Protein AF-A0A094IDR9-F1 (afdb_monomer_lite)

Structure (mmCIF, N/CA/C/O backbone):
data_AF-A0A094IDR9-F1
#
_entry.id   AF-A0A094IDR9-F1
#
loop_
_atom_site.group_PDB
_atom_site.id
_atom_site.type_symbol
_atom_site.label_atom_id
_atom_site.label_alt_id
_atom_site.label_comp_id
_atom_site.label_asym_id
_atom_site.label_entity_id
_atom_site.label_seq_id
_atom_site.pdbx_PDB_ins_code
_atom_site.Cartn_x
_atom_site.Cartn_y
_atom_site.Cartn_z
_atom_site.occupancy
_atom_site.B_iso_or_equiv
_atom_site.auth_seq_id
_atom_site.auth_comp_id
_atom_site.auth_asym_id
_atom_site.auth_atom_id
_atom_site.pdbx_PDB_model_num
ATOM 1 N N . MET A 1 1 ? 19.840 -3.534 -55.514 1.00 43.75 1 MET A N 1
ATOM 2 C CA . MET A 1 1 ? 19.164 -2.221 -55.458 1.00 43.75 1 MET A CA 1
ATOM 3 C C . MET A 1 1 ? 19.253 -1.714 -54.027 1.00 43.75 1 MET A C 1
ATOM 5 O O . MET A 1 1 ? 18.583 -2.296 -53.181 1.00 43.75 1 MET A O 1
ATOM 9 N N . PRO A 1 2 ? 20.145 -0.759 -53.707 1.00 50.06 2 PRO A N 1
ATOM 10 C CA . PRO A 1 2 ? 20.279 -0.259 -52.343 1.00 50.06 2 PRO A CA 1
ATOM 11 C C . PRO A 1 2 ? 19.013 0.517 -51.962 1.00 50.06 2 PRO A C 1
ATOM 13 O O . PRO A 1 2 ? 18.438 1.241 -52.773 1.00 50.06 2 PRO A O 1
ATOM 16 N N . THR A 1 3 ? 18.537 0.284 -50.747 1.00 53.41 3 THR A N 1
ATOM 17 C CA . THR A 1 3 ? 17.256 0.761 -50.234 1.00 53.41 3 THR A CA 1
ATOM 18 C C . THR A 1 3 ? 17.272 2.280 -50.041 1.00 53.41 3 THR A C 1
ATOM 20 O O . THR A 1 3 ? 18.174 2.848 -49.427 1.00 53.41 3 THR A O 1
ATOM 23 N N . LEU A 1 4 ? 16.238 2.935 -50.573 1.00 56.28 4 LEU A N 1
ATOM 24 C CA . LEU A 1 4 ? 16.054 4.389 -50.669 1.00 56.28 4 LEU A CA 1
ATOM 25 C C . LEU A 1 4 ? 16.274 5.152 -49.342 1.00 56.28 4 LEU A C 1
ATOM 27 O O . LEU A 1 4 ? 16.659 6.314 -49.367 1.00 56.28 4 LEU A O 1
ATOM 31 N N . GLY A 1 5 ? 16.092 4.492 -48.192 1.00 61.00 5 GLY A N 1
ATOM 32 C CA . GLY A 1 5 ? 16.236 5.095 -46.861 1.00 61.00 5 GLY A CA 1
ATOM 33 C C . GLY A 1 5 ? 17.675 5.373 -46.396 1.00 61.00 5 GLY A C 1
ATOM 34 O O . GLY A 1 5 ? 17.878 6.197 -45.508 1.00 61.00 5 GLY A O 1
ATOM 35 N N . PHE A 1 6 ? 18.690 4.717 -46.971 1.00 65.81 6 PHE A N 1
ATOM 36 C CA . PHE A 1 6 ? 20.084 4.913 -46.545 1.00 65.81 6 PHE A CA 1
ATOM 37 C C . PHE A 1 6 ? 20.658 6.233 -47.070 1.00 65.81 6 PHE A C 1
ATOM 39 O O . PHE A 1 6 ? 21.188 7.043 -46.312 1.00 65.81 6 PHE A O 1
ATOM 46 N N . LEU A 1 7 ? 20.488 6.485 -48.371 1.00 64.62 7 LEU A N 1
ATOM 47 C CA . LEU A 1 7 ? 20.972 7.701 -49.029 1.00 64.62 7 LEU A CA 1
ATOM 48 C C . LEU A 1 7 ? 20.301 8.963 -48.470 1.00 64.62 7 LEU A C 1
ATOM 50 O O . LEU A 1 7 ? 20.952 9.999 -48.346 1.00 64.62 7 LEU A O 1
ATOM 54 N N . THR A 1 8 ? 19.031 8.871 -48.062 1.00 69.25 8 THR A N 1
ATOM 55 C CA . THR A 1 8 ? 18.309 9.989 -47.435 1.00 69.25 8 THR A CA 1
ATOM 56 C C . THR A 1 8 ? 18.910 10.409 -46.095 1.00 69.25 8 THR A C 1
ATOM 58 O O . THR A 1 8 ? 18.909 11.598 -45.791 1.00 69.25 8 THR A O 1
ATOM 61 N N . GLY A 1 9 ? 19.469 9.476 -45.314 1.00 75.88 9 GLY A N 1
ATOM 62 C CA . GLY A 1 9 ? 20.118 9.795 -44.038 1.00 75.88 9 GLY A CA 1
ATOM 63 C C . GLY A 1 9 ? 21.390 10.628 -44.216 1.00 75.88 9 GLY A C 1
ATOM 64 O O . GLY A 1 9 ? 21.567 11.641 -43.544 1.00 75.88 9 GLY A O 1
ATOM 65 N N . PHE A 1 10 ? 22.239 10.255 -45.178 1.00 78.06 10 PHE A N 1
ATOM 66 C CA . PHE A 1 10 ? 23.446 11.023 -45.510 1.00 78.06 10 PHE A CA 1
ATOM 67 C C . PHE A 1 10 ? 23.099 12.381 -46.122 1.00 78.06 10 PHE A C 1
ATOM 69 O O . PHE A 1 10 ? 23.659 13.397 -45.712 1.00 78.06 10 PHE A O 1
ATOM 76 N N . CYS A 1 11 ? 22.113 12.418 -47.025 1.00 76.19 11 CYS A N 1
ATOM 77 C CA . CYS A 1 11 ? 21.650 13.660 -47.637 1.00 76.19 11 CYS A CA 1
ATOM 78 C C . CYS A 1 11 ? 21.073 14.641 -46.600 1.00 76.19 11 CYS A C 1
ATOM 80 O O . CYS A 1 11 ? 21.326 15.839 -46.694 1.00 76.19 11 CYS A O 1
ATOM 82 N N . GLY A 1 12 ? 20.353 14.150 -45.584 1.00 76.81 12 GLY A N 1
ATOM 83 C CA . GLY A 1 12 ? 19.862 14.972 -44.472 1.00 76.81 12 GLY A CA 1
ATOM 84 C C . GLY A 1 12 ? 20.978 15.578 -43.612 1.00 76.81 12 GLY A C 1
ATOM 85 O O . GLY A 1 12 ? 20.789 16.641 -43.029 1.00 76.81 12 GLY A O 1
ATOM 86 N N . ALA A 1 13 ? 22.155 14.946 -43.581 1.00 78.94 13 ALA A N 1
ATOM 87 C CA . ALA A 1 13 ? 23.361 15.461 -42.933 1.00 78.94 13 ALA A CA 1
ATOM 88 C C . ALA A 1 13 ? 24.250 16.307 -43.872 1.00 78.94 13 ALA A C 1
ATOM 90 O O . ALA A 1 13 ? 25.341 16.715 -43.477 1.00 78.94 13 ALA A O 1
ATOM 91 N N . GLY A 1 14 ? 23.819 16.551 -45.117 1.00 81.75 14 GLY A N 1
ATOM 92 C CA . GLY A 1 14 ? 24.596 17.279 -46.128 1.00 81.75 14 GLY A CA 1
ATOM 93 C C . GLY A 1 14 ? 25.778 16.492 -46.708 1.00 81.75 14 GLY A C 1
ATOM 94 O O . GLY A 1 14 ? 26.651 17.078 -47.344 1.00 81.75 14 GLY A O 1
ATOM 95 N N . LEU A 1 15 ? 25.827 15.175 -46.495 1.00 80.75 15 LEU A N 1
ATOM 96 C CA . LEU A 1 15 ? 26.886 14.300 -46.988 1.00 80.75 15 LEU A CA 1
ATOM 97 C C . LEU A 1 15 ? 26.412 13.540 -48.229 1.00 80.75 15 LEU A C 1
ATOM 99 O O . LEU A 1 15 ? 25.328 12.959 -48.245 1.00 80.75 15 LEU A O 1
ATOM 103 N N . VAL A 1 16 ? 27.255 13.494 -49.261 1.00 82.06 16 VAL A N 1
ATOM 104 C CA . VAL A 1 16 ? 27.014 12.698 -50.473 1.00 82.06 16 VAL A CA 1
ATOM 105 C C . VAL A 1 16 ? 28.139 11.670 -50.605 1.00 82.06 16 VAL A C 1
ATOM 107 O O . VAL A 1 16 ? 29.266 12.044 -50.937 1.00 82.06 16 VAL A O 1
ATOM 110 N N . PRO A 1 17 ? 27.880 10.383 -50.305 1.00 76.06 17 PRO A N 1
ATOM 111 C CA . PRO A 1 17 ? 28.888 9.339 -50.433 1.00 76.06 17 PRO A CA 1
ATOM 112 C C . PRO A 1 17 ? 29.354 9.188 -51.882 1.00 76.06 17 PRO A C 1
ATOM 114 O O . PRO A 1 17 ? 28.535 9.011 -52.780 1.00 76.06 17 PRO A O 1
ATOM 117 N N . PHE A 1 18 ? 30.670 9.208 -52.093 1.00 79.19 18 PHE A N 1
ATOM 118 C CA . PHE A 1 18 ? 31.273 8.995 -53.412 1.00 79.19 18 PHE A CA 1
ATOM 119 C C . PHE A 1 18 ? 31.009 7.577 -53.951 1.00 79.19 18 PHE A C 1
ATOM 121 O O . PHE A 1 18 ? 30.739 7.409 -55.135 1.00 79.19 18 PHE A O 1
ATOM 128 N N . ASP A 1 19 ? 31.019 6.571 -53.068 1.00 83.50 19 ASP A N 1
ATOM 129 C CA . ASP A 1 19 ? 30.598 5.199 -53.369 1.00 83.50 19 ASP A CA 1
ATOM 130 C C . ASP A 1 19 ? 29.720 4.648 -52.227 1.00 83.50 19 ASP A C 1
ATOM 132 O O . ASP A 1 19 ? 30.231 4.271 -51.165 1.00 83.50 19 ASP A O 1
ATOM 136 N N . PRO A 1 20 ? 28.391 4.582 -52.419 1.00 77.19 20 PRO A N 1
ATOM 137 C CA . PRO A 1 20 ? 27.473 4.077 -51.405 1.00 77.19 20 PRO A CA 1
ATOM 138 C C . PRO A 1 20 ? 27.708 2.608 -51.016 1.00 77.19 20 PRO A C 1
ATOM 140 O O . PRO A 1 20 ? 27.428 2.236 -49.877 1.00 77.19 20 PRO A O 1
ATOM 143 N N . GLN A 1 21 ? 28.211 1.763 -51.924 1.00 76.00 21 GLN A N 1
ATOM 144 C CA . GLN A 1 21 ? 28.414 0.330 -51.661 1.00 76.00 21 GLN A CA 1
ATOM 145 C C . GLN A 1 21 ? 29.607 0.087 -50.738 1.00 76.00 21 GLN A C 1
ATOM 147 O O . GLN A 1 21 ? 29.526 -0.731 -49.822 1.00 76.00 21 GLN A O 1
ATOM 152 N N . VAL A 1 22 ? 30.690 0.844 -50.913 1.00 78.69 22 VAL A N 1
ATOM 153 C CA . VAL A 1 22 ? 31.865 0.774 -50.027 1.00 78.69 22 VAL A CA 1
ATOM 154 C C . VAL A 1 22 ? 31.519 1.227 -48.612 1.00 78.69 22 VAL A C 1
ATOM 156 O O . VAL A 1 22 ? 31.997 0.645 -47.637 1.00 78.69 22 VAL A O 1
ATOM 159 N N . VAL A 1 23 ? 30.668 2.248 -48.488 1.00 76.75 23 VAL A N 1
ATOM 160 C CA . VAL A 1 23 ? 30.194 2.727 -47.186 1.00 76.75 23 VAL A CA 1
ATOM 161 C C . VAL A 1 23 ? 29.359 1.650 -46.487 1.00 76.75 23 VAL A C 1
ATOM 163 O O . VAL A 1 23 ? 29.576 1.403 -45.304 1.00 76.75 23 VAL A O 1
ATOM 166 N N . LEU A 1 24 ? 28.484 0.946 -47.215 1.00 73.88 24 LEU A N 1
ATOM 167 C CA . LEU A 1 24 ? 27.703 -0.173 -46.673 1.00 73.88 24 LEU A CA 1
ATOM 168 C C . LEU A 1 24 ? 28.581 -1.349 -46.226 1.00 73.88 24 LEU A C 1
ATOM 170 O O . LEU A 1 24 ? 28.368 -1.883 -45.144 1.00 73.88 24 LEU A O 1
ATOM 174 N N . LEU A 1 25 ? 29.593 -1.720 -47.015 1.00 78.19 25 LEU A N 1
ATOM 175 C CA . LEU A 1 25 ? 30.525 -2.805 -46.677 1.00 78.19 25 LEU A CA 1
ATOM 176 C C . LEU A 1 25 ? 31.383 -2.503 -45.439 1.00 78.19 25 LEU A C 1
ATOM 178 O O . LEU A 1 25 ? 31.841 -3.426 -44.771 1.00 78.19 25 LEU A O 1
ATOM 182 N N . LYS A 1 26 ? 31.616 -1.220 -45.138 1.00 74.25 26 LYS A N 1
ATOM 183 C CA . LYS A 1 26 ? 32.375 -0.770 -43.961 1.00 74.25 26 LYS A CA 1
ATOM 184 C C . LYS A 1 26 ? 31.512 -0.504 -42.730 1.00 74.25 26 LYS A C 1
ATOM 186 O O . LYS A 1 26 ? 32.055 -0.406 -41.630 1.00 74.25 26 LYS A O 1
ATOM 191 N N . LEU A 1 27 ? 30.200 -0.367 -42.896 1.00 70.62 27 LEU A N 1
ATOM 192 C CA . LEU A 1 27 ? 29.254 -0.185 -41.800 1.00 70.62 27 LEU A CA 1
ATOM 193 C C . LEU A 1 27 ? 28.984 -1.537 -41.125 1.00 70.62 27 LEU A C 1
ATOM 195 O O . LEU A 1 27 ? 27.940 -2.153 -41.320 1.00 70.62 27 LEU A O 1
ATOM 199 N N . ASP A 1 28 ? 29.926 -1.994 -40.295 1.00 62.66 28 ASP A N 1
ATOM 200 C CA . ASP A 1 28 ? 29.646 -3.036 -39.301 1.00 62.66 28 ASP A CA 1
ATOM 201 C C . ASP A 1 28 ? 28.787 -2.412 -38.192 1.00 62.66 28 ASP A C 1
ATOM 203 O O . ASP A 1 28 ? 29.288 -1.912 -37.182 1.00 62.66 28 ASP A O 1
ATOM 207 N N . VAL A 1 29 ? 27.469 -2.348 -38.413 1.00 62.25 29 VAL A N 1
ATOM 208 C CA . VAL A 1 29 ? 26.512 -1.878 -37.403 1.00 62.25 29 VAL A CA 1
ATOM 209 C C . VAL A 1 29 ? 26.356 -2.974 -36.354 1.00 62.25 29 VAL A C 1
ATOM 211 O O . VAL A 1 29 ? 25.360 -3.695 -36.307 1.00 62.25 29 VAL A O 1
ATOM 214 N N . LYS A 1 30 ? 27.341 -3.100 -35.465 1.00 61.62 30 LYS A N 1
ATOM 215 C CA . LYS A 1 30 ? 27.097 -3.730 -34.172 1.00 61.62 30 LYS A CA 1
ATOM 216 C C . LYS A 1 30 ? 26.195 -2.788 -33.395 1.00 61.62 30 LYS A C 1
ATOM 218 O O . LYS A 1 30 ? 26.614 -1.697 -33.016 1.00 61.62 30 LYS A O 1
ATOM 223 N N . LEU A 1 31 ? 24.949 -3.205 -33.169 1.00 52.53 31 LEU A N 1
ATOM 224 C CA . LEU A 1 31 ? 24.050 -2.589 -32.194 1.00 52.53 31 LEU A CA 1
ATOM 225 C C . LEU A 1 31 ? 24.662 -2.773 -30.802 1.00 52.53 31 LEU A C 1
ATOM 227 O O . LEU A 1 31 ? 24.283 -3.655 -30.038 1.00 52.53 31 LEU A O 1
ATOM 231 N N . GLN A 1 32 ? 25.675 -1.975 -30.494 1.00 50.06 32 GLN A N 1
ATOM 232 C CA . GLN A 1 32 ? 26.256 -1.917 -29.176 1.00 50.06 32 GLN A CA 1
ATOM 233 C C . GLN A 1 32 ? 25.343 -1.006 -28.369 1.00 50.06 32 GLN A C 1
ATOM 235 O O . GLN A 1 32 ? 25.342 0.213 -28.537 1.00 50.06 32 GLN A O 1
ATOM 240 N N . THR A 1 33 ? 24.507 -1.608 -27.525 1.00 57.41 33 THR A N 1
ATOM 241 C CA . THR A 1 33 ? 23.851 -0.865 -26.452 1.00 57.41 33 THR A CA 1
ATOM 242 C C . THR A 1 33 ? 24.972 -0.160 -25.692 1.00 57.41 33 THR A C 1
ATOM 244 O O . THR A 1 33 ? 25.914 -0.850 -25.292 1.00 57.41 33 THR A O 1
ATOM 247 N N . PRO A 1 34 ? 24.961 1.178 -25.546 1.00 51.34 34 PRO A N 1
ATOM 248 C CA . PRO A 1 34 ? 25.979 1.838 -24.752 1.00 51.34 34 PRO A CA 1
ATOM 249 C C . PRO A 1 34 ? 25.934 1.208 -23.363 1.00 51.34 34 PRO A C 1
ATOM 251 O O . PRO A 1 34 ? 24.924 1.298 -22.663 1.00 51.34 34 PRO A O 1
ATOM 254 N N . THR A 1 35 ? 27.002 0.493 -23.006 1.00 55.88 35 THR A N 1
ATOM 255 C CA . THR A 1 35 ? 27.211 0.016 -21.644 1.00 55.88 35 THR A CA 1
ATOM 256 C C . THR A 1 35 ? 27.051 1.237 -20.744 1.00 55.88 35 THR A C 1
ATOM 258 O O . THR A 1 35 ? 27.699 2.248 -21.028 1.00 55.88 35 THR A O 1
ATOM 261 N N . PRO A 1 36 ? 26.176 1.208 -19.724 1.00 57.03 36 PRO A N 1
ATOM 262 C CA . PRO A 1 36 ? 25.970 2.363 -18.866 1.00 57.03 36 PRO A CA 1
ATOM 263 C C . PRO A 1 36 ? 27.326 2.808 -18.315 1.00 57.03 36 PRO A C 1
ATOM 265 O O . PRO A 1 36 ? 28.027 2.041 -17.652 1.00 57.03 36 PRO A O 1
ATOM 268 N N . THR A 1 37 ? 27.729 4.030 -18.666 1.00 47.69 37 THR A N 1
ATOM 269 C CA . THR A 1 37 ? 28.972 4.643 -18.199 1.00 47.69 37 THR A CA 1
ATOM 270 C C . THR A 1 37 ? 28.785 5.015 -16.738 1.00 47.69 37 THR A C 1
ATOM 272 O O . THR A 1 37 ? 28.414 6.133 -16.396 1.00 47.69 37 THR A O 1
ATOM 275 N N . GLY A 1 38 ? 28.987 4.030 -15.877 1.00 54.78 38 GLY A N 1
ATOM 276 C CA . GLY A 1 38 ? 28.990 4.184 -14.436 1.00 54.78 38 GLY A CA 1
ATOM 277 C C . GLY A 1 38 ? 28.457 2.926 -13.760 1.00 54.78 38 GLY A C 1
ATOM 278 O O . GLY A 1 38 ? 27.484 2.343 -14.247 1.00 54.78 38 GLY A O 1
ATOM 279 N N . PRO A 1 39 ? 29.045 2.495 -12.629 1.00 49.72 39 PRO A N 1
ATOM 280 C CA . PRO A 1 39 ? 28.314 1.605 -11.743 1.00 49.72 39 PRO A CA 1
ATOM 281 C C . PRO A 1 39 ? 26.959 2.268 -11.437 1.00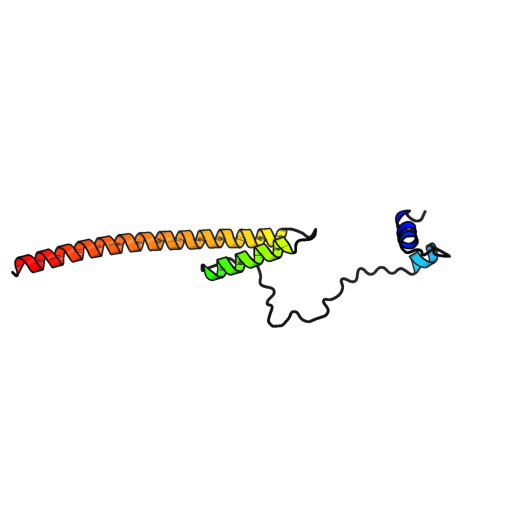 49.72 39 PRO A C 1
ATOM 283 O O . PRO A 1 39 ? 26.911 3.501 -11.321 1.00 49.72 39 PRO A O 1
ATOM 286 N N . PRO A 1 40 ? 25.859 1.502 -11.288 1.00 52.78 40 PRO A N 1
ATOM 287 C CA . PRO A 1 40 ? 24.704 2.020 -10.569 1.00 52.78 40 PRO A CA 1
ATOM 288 C C . PRO A 1 40 ? 25.270 2.666 -9.311 1.00 52.78 40 PRO A C 1
ATOM 290 O O . PRO A 1 40 ? 26.096 2.037 -8.642 1.00 52.78 40 PRO A O 1
ATOM 293 N N . SER A 1 41 ? 24.941 3.936 -9.053 1.00 49.69 41 SER A N 1
ATOM 294 C CA . SER A 1 41 ? 25.282 4.563 -7.776 1.00 49.69 41 SER A CA 1
ATOM 295 C C . SER A 1 41 ? 25.040 3.508 -6.704 1.00 49.69 41 SER A C 1
ATOM 297 O O . SER A 1 41 ? 23.931 2.984 -6.635 1.00 49.69 41 SER A O 1
ATOM 299 N N . ALA A 1 42 ? 26.063 3.136 -5.932 1.00 47.59 42 ALA A N 1
ATOM 300 C CA . ALA A 1 42 ? 25.970 2.039 -4.962 1.00 47.59 42 ALA A CA 1
ATOM 301 C C . ALA A 1 42 ? 24.885 2.284 -3.886 1.00 47.59 42 ALA A C 1
ATOM 303 O O . ALA A 1 42 ? 24.635 1.426 -3.049 1.00 47.59 42 ALA A O 1
ATOM 304 N N . ASN A 1 43 ? 24.232 3.452 -3.934 1.00 45.97 43 ASN A N 1
ATOM 305 C CA . ASN A 1 43 ? 23.139 3.891 -3.078 1.00 45.97 43 ASN A CA 1
ATOM 306 C C . ASN A 1 43 ? 21.767 3.932 -3.780 1.00 45.97 43 ASN A C 1
ATOM 308 O O . ASN A 1 43 ? 20.772 4.269 -3.146 1.00 45.97 43 ASN A O 1
ATOM 312 N N . ALA A 1 44 ? 21.695 3.646 -5.080 1.00 47.34 44 ALA A N 1
ATOM 313 C CA . ALA A 1 44 ? 20.446 3.478 -5.804 1.00 47.34 44 ALA A CA 1
ATOM 314 C C . ALA A 1 44 ? 20.276 1.987 -6.078 1.00 47.34 44 ALA A C 1
ATOM 316 O O . ALA A 1 44 ? 20.587 1.507 -7.169 1.00 47.34 44 ALA A O 1
ATOM 317 N N . ASP A 1 45 ? 19.797 1.254 -5.069 1.00 54.41 45 ASP A N 1
ATOM 318 C CA . ASP A 1 45 ? 19.199 -0.052 -5.326 1.00 54.41 45 ASP A CA 1
ATOM 319 C C . ASP A 1 45 ? 18.234 0.118 -6.512 1.00 54.41 45 ASP A C 1
ATOM 321 O O . ASP A 1 45 ? 17.407 1.042 -6.480 1.00 54.41 45 ASP A O 1
ATOM 325 N N . PRO A 1 46 ? 18.323 -0.708 -7.571 1.00 58.97 46 PRO A N 1
ATOM 326 C CA . PRO A 1 46 ? 17.305 -0.754 -8.604 1.00 58.97 46 PRO A CA 1
ATOM 327 C C . PRO A 1 46 ? 16.040 -1.308 -7.943 1.00 58.97 46 PRO A C 1
ATOM 329 O O . PRO A 1 46 ? 15.774 -2.506 -7.966 1.00 58.97 46 PRO A O 1
ATOM 332 N N . TRP A 1 47 ? 15.315 -0.441 -7.237 1.00 60.50 47 TRP A N 1
ATOM 333 C CA . TRP A 1 47 ? 14.230 -0.839 -6.359 1.00 60.50 47 TRP A CA 1
ATOM 334 C C . TRP A 1 47 ? 13.128 -1.489 -7.195 1.00 60.50 47 TRP A C 1
ATOM 336 O O . TRP A 1 47 ? 12.568 -0.876 -8.105 1.00 60.50 47 TRP A O 1
ATOM 346 N N . VAL A 1 48 ? 12.832 -2.752 -6.893 1.00 70.69 48 VAL A N 1
ATOM 347 C CA . VAL A 1 48 ? 11.895 -3.590 -7.649 1.00 70.69 48 VAL A CA 1
ATOM 348 C C . VAL A 1 48 ? 10.468 -3.398 -7.124 1.00 70.69 48 VAL A C 1
ATOM 350 O O . VAL A 1 48 ? 10.239 -3.121 -5.943 1.00 70.69 48 VAL A O 1
ATOM 353 N N . SER A 1 49 ? 9.475 -3.558 -8.002 1.00 73.50 49 SER A N 1
ATOM 354 C CA . SER A 1 49 ? 8.063 -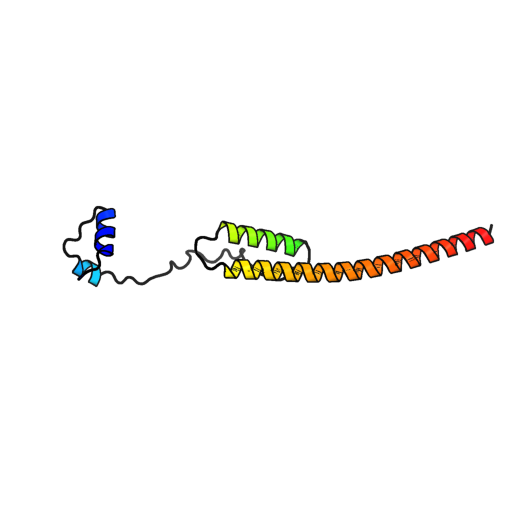3.628 -7.619 1.00 73.50 49 SER A CA 1
ATOM 355 C C . SER A 1 49 ? 7.851 -4.701 -6.550 1.00 73.50 49 SER A C 1
ATOM 357 O O . SER A 1 49 ? 8.002 -5.892 -6.825 1.00 73.50 49 SER A O 1
ATOM 359 N N . GLN A 1 50 ? 7.476 -4.292 -5.341 1.00 82.31 50 GLN A N 1
ATOM 360 C CA . GLN A 1 50 ? 7.265 -5.201 -4.221 1.00 82.31 50 GLN A CA 1
ATOM 361 C C . GLN A 1 50 ? 5.985 -4.826 -3.487 1.00 82.31 50 GLN A C 1
ATOM 363 O O . GLN A 1 50 ? 5.678 -3.647 -3.304 1.00 82.31 50 GLN A O 1
ATOM 368 N N . THR A 1 51 ? 5.246 -5.845 -3.049 1.00 87.75 51 THR A N 1
ATOM 369 C CA . THR A 1 51 ? 4.001 -5.676 -2.298 1.00 87.75 51 THR A CA 1
ATOM 370 C C . THR A 1 51 ? 4.261 -4.876 -1.017 1.00 87.75 51 THR A C 1
ATOM 372 O O . THR A 1 51 ? 5.064 -5.314 -0.181 1.00 87.75 51 THR A O 1
ATOM 375 N N . PRO A 1 52 ? 3.614 -3.712 -0.829 1.00 88.44 52 PRO A N 1
ATOM 376 C CA . PRO A 1 52 ? 3.788 -2.931 0.381 1.00 88.44 52 PRO A CA 1
ATOM 377 C C . PRO A 1 52 ? 3.128 -3.638 1.568 1.00 88.44 52 PRO A C 1
ATOM 379 O O . PRO A 1 52 ? 2.041 -4.195 1.453 1.00 88.44 52 PRO A O 1
ATOM 382 N N . ARG A 1 53 ? 3.811 -3.611 2.716 1.00 89.12 53 ARG A N 1
ATOM 383 C CA . ARG A 1 53 ? 3.358 -4.208 3.989 1.00 89.12 53 ARG A CA 1
ATOM 384 C C . ARG A 1 53 ? 2.983 -3.162 5.039 1.00 89.12 53 ARG A C 1
ATOM 386 O O . ARG A 1 53 ? 2.612 -3.503 6.148 1.00 89.12 53 ARG A O 1
ATOM 393 N N . ASN A 1 54 ? 3.169 -1.886 4.719 1.00 88.81 54 ASN A N 1
ATOM 394 C CA . ASN A 1 54 ? 2.841 -0.769 5.590 1.00 88.81 54 ASN A CA 1
ATOM 395 C C . ASN A 1 54 ? 2.550 0.482 4.733 1.00 88.81 54 ASN A C 1
ATOM 397 O O . ASN A 1 54 ? 2.903 0.504 3.544 1.00 88.81 54 ASN A O 1
ATOM 401 N N . PRO A 1 55 ? 1.934 1.527 5.313 1.00 85.88 55 PRO A N 1
ATOM 402 C CA . PRO A 1 55 ? 1.581 2.744 4.581 1.00 85.88 55 PRO A CA 1
ATOM 403 C C . PRO A 1 55 ? 2.784 3.474 3.967 1.00 85.88 55 PRO A C 1
ATOM 405 O O . PRO A 1 55 ? 2.696 3.961 2.843 1.00 85.88 55 PRO A O 1
ATOM 408 N N . THR A 1 56 ? 3.925 3.508 4.658 1.00 88.19 56 THR A N 1
ATOM 409 C CA . THR A 1 56 ? 5.150 4.152 4.157 1.00 88.19 56 THR A CA 1
ATOM 410 C C . THR A 1 56 ? 5.658 3.465 2.889 1.00 88.19 56 THR A C 1
ATOM 412 O O . THR A 1 56 ? 5.941 4.134 1.898 1.00 88.19 56 THR A O 1
ATOM 415 N N . ASN A 1 57 ? 5.680 2.130 2.862 1.00 87.12 57 ASN A N 1
ATOM 416 C CA . ASN A 1 57 ? 6.054 1.358 1.678 1.00 87.12 57 ASN A CA 1
ATOM 417 C C . ASN A 1 57 ? 5.089 1.627 0.511 1.00 87.12 57 ASN A C 1
ATOM 419 O O . ASN A 1 57 ? 5.528 1.691 -0.635 1.00 87.12 57 ASN A O 1
ATOM 423 N N . ALA A 1 58 ? 3.789 1.795 0.783 1.00 88.25 58 ALA A N 1
ATOM 424 C CA . ALA A 1 58 ? 2.794 2.104 -0.247 1.00 88.25 58 ALA A CA 1
ATOM 425 C C . ALA A 1 58 ? 3.018 3.495 -0.871 1.00 88.25 58 ALA A C 1
ATOM 427 O O . ALA A 1 58 ? 2.920 3.651 -2.091 1.00 88.25 58 ALA A O 1
ATOM 428 N N . LEU A 1 59 ? 3.385 4.492 -0.058 1.00 87.44 59 LEU A N 1
ATOM 429 C CA . LEU A 1 59 ? 3.758 5.824 -0.545 1.00 87.44 59 LEU A CA 1
ATOM 430 C C . LEU A 1 59 ? 5.024 5.773 -1.408 1.00 87.44 59 LEU A C 1
ATOM 432 O O . LEU A 1 59 ? 5.032 6.325 -2.509 1.00 87.44 59 LEU A O 1
ATOM 436 N N . SER A 1 60 ? 6.057 5.055 -0.962 1.00 83.88 60 SER A N 1
ATOM 437 C CA . SER A 1 60 ? 7.289 4.878 -1.739 1.00 83.88 60 SER A CA 1
ATOM 438 C C . SER A 1 60 ? 7.031 4.187 -3.085 1.00 83.88 60 SER A C 1
ATOM 440 O O . SER A 1 60 ? 7.504 4.666 -4.116 1.00 83.88 60 SER A O 1
ATOM 442 N N . GLN A 1 61 ? 6.219 3.120 -3.111 1.00 85.50 61 GLN A N 1
ATOM 443 C CA . GLN A 1 61 ? 5.816 2.447 -4.357 1.00 85.50 61 GLN A CA 1
ATOM 444 C C . GLN A 1 61 ? 5.028 3.389 -5.281 1.00 85.50 61 GLN A C 1
ATOM 446 O O . GLN A 1 61 ? 5.247 3.393 -6.488 1.00 85.50 61 GLN A O 1
ATOM 451 N N . THR A 1 62 ? 4.167 4.250 -4.731 1.00 86.38 62 THR A N 1
ATOM 452 C CA . THR A 1 62 ? 3.410 5.237 -5.521 1.00 86.38 62 THR A CA 1
ATOM 453 C C . THR A 1 62 ? 4.332 6.221 -6.246 1.00 86.38 62 THR A C 1
ATOM 455 O O . THR A 1 62 ? 4.123 6.512 -7.425 1.00 86.38 62 THR A O 1
ATOM 458 N N . THR A 1 63 ? 5.364 6.730 -5.569 1.00 86.12 63 THR A N 1
ATOM 459 C CA . THR A 1 63 ? 6.369 7.613 -6.188 1.00 86.12 63 THR A CA 1
ATOM 460 C C . THR A 1 63 ? 7.115 6.901 -7.314 1.00 86.12 63 THR A C 1
ATOM 462 O O . THR A 1 63 ? 7.334 7.488 -8.372 1.00 86.12 63 THR A O 1
ATOM 465 N N . LEU A 1 64 ? 7.436 5.620 -7.129 1.00 82.62 64 LEU A N 1
ATOM 466 C CA . LEU A 1 64 ? 8.079 4.808 -8.157 1.00 82.62 64 LEU A CA 1
ATOM 467 C C . LEU A 1 64 ? 7.192 4.654 -9.399 1.00 82.62 64 LEU A C 1
ATOM 469 O O . LEU A 1 64 ? 7.662 4.911 -10.505 1.00 82.62 64 LEU A O 1
ATOM 473 N N . VAL A 1 65 ? 5.901 4.343 -9.232 1.00 85.50 65 VAL A N 1
ATOM 474 C CA . VAL A 1 65 ? 4.954 4.272 -10.361 1.00 85.50 65 VAL A CA 1
ATOM 475 C C . VAL A 1 65 ? 4.899 5.599 -11.124 1.00 85.50 65 VAL A C 1
ATOM 477 O O . VAL A 1 65 ? 4.973 5.601 -12.352 1.00 85.50 65 VAL A O 1
ATOM 480 N N . LYS A 1 66 ? 4.828 6.736 -10.415 1.00 84.19 66 LYS A N 1
ATOM 481 C CA . LYS A 1 66 ? 4.819 8.072 -11.039 1.00 84.19 66 LYS A CA 1
ATOM 482 C C . LYS A 1 66 ? 6.076 8.326 -11.870 1.00 84.19 66 LYS A C 1
ATOM 484 O O . LYS A 1 66 ? 5.967 8.789 -13.003 1.00 84.19 66 LYS A O 1
ATOM 489 N N . ASN A 1 67 ? 7.246 7.989 -11.332 1.00 82.69 67 ASN A N 1
ATOM 490 C CA . ASN A 1 67 ? 8.521 8.168 -12.024 1.00 82.69 67 ASN A CA 1
ATOM 491 C C . ASN A 1 67 ? 8.618 7.274 -13.267 1.00 82.69 67 ASN A C 1
ATOM 493 O O . ASN A 1 67 ? 9.050 7.737 -14.321 1.00 82.69 67 ASN A O 1
ATOM 497 N N . CYS A 1 68 ? 8.164 6.020 -13.173 1.00 78.56 68 CYS A N 1
ATOM 498 C CA . CYS A 1 68 ? 8.129 5.106 -14.314 1.00 78.56 68 CYS A CA 1
ATOM 499 C C . CYS A 1 68 ? 7.210 5.613 -15.430 1.00 78.56 68 CYS A C 1
ATOM 501 O O . CYS A 1 68 ? 7.591 5.544 -16.592 1.00 78.56 68 CYS A O 1
ATOM 503 N N . ILE A 1 69 ? 6.032 6.147 -15.091 1.00 81.69 69 ILE A N 1
ATOM 504 C CA . ILE A 1 69 ? 5.106 6.726 -16.075 1.00 81.69 69 ILE A CA 1
ATOM 505 C C . ILE A 1 69 ? 5.718 7.971 -16.729 1.00 81.69 69 ILE A C 1
ATOM 507 O O . ILE A 1 69 ? 5.682 8.094 -17.950 1.00 81.69 69 ILE A O 1
ATOM 511 N N . ALA A 1 70 ? 6.311 8.874 -15.942 1.00 81.31 70 ALA A N 1
ATOM 512 C CA . ALA A 1 70 ? 6.905 10.109 -16.457 1.00 81.31 70 ALA A CA 1
ATOM 513 C C . ALA A 1 70 ? 8.097 9.856 -17.400 1.00 81.31 70 ALA A C 1
ATOM 515 O O . ALA A 1 70 ? 8.278 10.580 -18.376 1.00 81.31 70 ALA A O 1
ATOM 516 N N . GLY A 1 71 ? 8.901 8.825 -17.121 1.00 77.69 71 GLY A N 1
ATOM 517 C CA . GLY A 1 71 ? 10.058 8.440 -17.935 1.00 77.69 71 GLY A CA 1
ATOM 518 C C . GLY A 1 71 ? 9.749 7.492 -19.100 1.00 77.69 71 GLY A C 1
ATOM 519 O O . GLY A 1 71 ? 10.666 7.110 -19.825 1.00 77.69 71 GLY A O 1
ATOM 520 N N . HIS A 1 72 ? 8.495 7.073 -19.286 1.00 80.06 72 HIS A N 1
ATOM 521 C CA . HIS A 1 72 ? 8.137 6.069 -20.284 1.00 80.06 72 HIS A CA 1
ATOM 522 C C . HIS A 1 72 ? 8.129 6.655 -21.707 1.00 80.06 72 HIS A C 1
ATOM 524 O O . HIS A 1 72 ? 7.231 7.411 -22.072 1.00 80.06 72 HIS A O 1
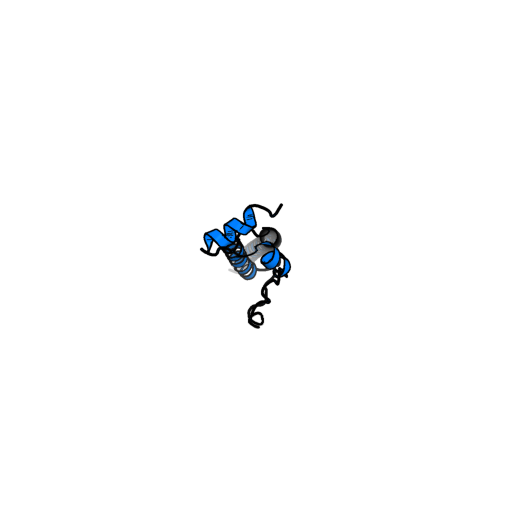ATOM 530 N N . GLN A 1 73 ? 9.094 6.258 -22.542 1.00 78.00 73 GLN A N 1
ATOM 531 C CA . GLN A 1 73 ? 9.207 6.678 -23.946 1.00 78.00 73 GLN A CA 1
ATOM 532 C C . GLN A 1 73 ? 9.252 5.456 -24.872 1.00 78.00 73 GLN A C 1
ATOM 534 O O . GLN A 1 73 ? 10.320 4.952 -25.205 1.00 78.00 73 GLN A O 1
ATOM 539 N N . GLY A 1 74 ? 8.079 4.946 -25.257 1.00 67.12 74 GLY A N 1
ATOM 540 C CA . GLY A 1 74 ? 7.950 3.871 -26.254 1.00 67.12 74 GLY A CA 1
ATOM 541 C C . GLY A 1 74 ? 8.491 2.490 -25.847 1.00 67.12 74 GLY A C 1
ATOM 542 O O . GLY A 1 74 ? 8.543 1.598 -26.691 1.00 67.12 74 GLY A O 1
ATOM 543 N N . SER A 1 75 ? 8.889 2.293 -24.585 1.00 72.50 75 SER A N 1
ATOM 544 C CA . SER A 1 75 ? 9.272 0.988 -24.035 1.00 72.50 75 SER A CA 1
ATOM 545 C C . SER A 1 75 ? 8.041 0.157 -23.638 1.00 72.50 75 SER A C 1
ATOM 547 O O . SER A 1 75 ? 6.900 0.587 -23.796 1.00 72.50 75 SER A O 1
ATOM 549 N N . SER A 1 76 ? 8.249 -1.082 -23.178 1.00 77.88 76 SER A N 1
ATOM 550 C CA . SER A 1 76 ? 7.136 -1.922 -22.724 1.00 77.88 76 SER A CA 1
ATOM 551 C C . SER A 1 76 ? 6.540 -1.392 -21.407 1.00 77.88 76 SER A C 1
ATOM 553 O O . SER A 1 76 ? 7.297 -1.181 -20.455 1.00 77.88 76 SER A O 1
ATOM 555 N N . PRO A 1 77 ? 5.202 -1.284 -21.276 1.00 80.50 77 PRO A N 1
ATOM 556 C CA . PRO A 1 77 ? 4.546 -0.868 -20.035 1.00 80.50 77 PRO A CA 1
ATOM 557 C C . PRO A 1 77 ? 4.533 -1.958 -18.946 1.00 80.50 77 PRO A C 1
ATOM 559 O O . PRO A 1 77 ? 4.064 -1.710 -17.834 1.00 80.50 77 PRO A O 1
ATOM 562 N N . THR A 1 78 ? 5.042 -3.169 -19.217 1.00 80.56 78 THR A N 1
ATOM 563 C CA . THR A 1 78 ? 5.025 -4.308 -18.276 1.00 80.56 78 THR A CA 1
ATOM 564 C C . THR A 1 78 ? 5.534 -3.979 -16.860 1.00 80.56 78 THR A C 1
ATOM 566 O O . THR A 1 78 ? 4.875 -4.395 -15.904 1.00 80.56 78 THR A O 1
ATOM 569 N N . PRO A 1 79 ? 6.631 -3.216 -16.662 1.00 79.75 79 PRO A N 1
ATOM 570 C CA . PRO A 1 79 ? 7.091 -2.857 -15.317 1.00 79.75 79 PRO A CA 1
ATOM 571 C C . PRO A 1 79 ? 6.081 -1.988 -14.552 1.00 79.75 79 PRO A C 1
ATOM 573 O O . PRO A 1 79 ? 5.880 -2.173 -13.352 1.00 79.75 79 PRO A O 1
ATOM 576 N N . ILE A 1 80 ? 5.381 -1.086 -15.249 1.00 83.12 80 ILE A N 1
ATOM 577 C CA . ILE A 1 80 ? 4.332 -0.246 -14.657 1.00 83.12 80 ILE A CA 1
ATOM 578 C C . ILE A 1 80 ? 3.171 -1.135 -14.196 1.00 83.12 80 ILE A C 1
ATOM 580 O O . ILE A 1 80 ? 2.711 -1.008 -13.065 1.00 83.12 80 ILE A O 1
ATOM 584 N N . PHE A 1 81 ? 2.749 -2.112 -15.000 1.00 85.56 81 PHE A N 1
ATOM 585 C CA . PHE A 1 81 ? 1.699 -3.043 -14.576 1.00 85.56 81 PHE A CA 1
ATOM 586 C C . PHE A 1 81 ? 2.108 -3.905 -13.379 1.00 85.56 81 PHE A C 1
ATOM 588 O O . PHE A 1 81 ? 1.300 -4.100 -12.472 1.00 85.56 81 PHE A O 1
ATOM 595 N N . ALA A 1 82 ? 3.360 -4.367 -13.323 1.00 85.56 82 ALA A N 1
ATOM 596 C CA . ALA A 1 82 ? 3.864 -5.128 -12.181 1.00 85.56 82 ALA A CA 1
ATOM 597 C C . ALA A 1 82 ? 3.829 -4.305 -10.879 1.00 85.56 82 ALA A C 1
ATOM 599 O O . ALA A 1 82 ? 3.360 -4.793 -9.848 1.00 85.56 82 ALA A O 1
ATOM 600 N N . THR A 1 83 ? 4.259 -3.039 -10.928 1.00 86.94 83 THR A N 1
ATOM 601 C CA . THR A 1 83 ? 4.205 -2.129 -9.767 1.00 86.94 83 THR A CA 1
ATOM 602 C C . THR A 1 83 ? 2.775 -1.860 -9.297 1.00 86.94 83 THR A C 1
ATOM 604 O O . THR A 1 83 ? 2.493 -1.974 -8.104 1.00 86.94 83 THR A O 1
ATOM 607 N N . VAL A 1 84 ? 1.847 -1.588 -10.220 1.00 88.88 84 VAL A N 1
ATOM 608 C CA . VAL A 1 84 ? 0.429 -1.375 -9.894 1.00 88.88 84 VAL A CA 1
ATOM 609 C C . VAL A 1 84 ? -0.199 -2.639 -9.297 1.00 88.88 84 VAL A C 1
ATOM 611 O O . VAL A 1 84 ? -0.916 -2.553 -8.301 1.00 88.88 84 VAL A O 1
ATOM 614 N N . ALA A 1 85 ? 0.110 -3.821 -9.835 1.00 88.62 85 ALA A N 1
ATOM 615 C CA . ALA A 1 85 ? -0.375 -5.092 -9.296 1.00 88.62 85 ALA A CA 1
ATOM 616 C C . ALA A 1 85 ? 0.153 -5.368 -7.876 1.00 88.62 85 ALA A C 1
ATOM 618 O O . ALA A 1 85 ? -0.589 -5.846 -7.016 1.00 88.62 85 ALA A O 1
ATOM 619 N N . ALA A 1 86 ? 1.422 -5.047 -7.608 1.00 89.12 86 ALA A N 1
ATOM 620 C CA . ALA A 1 86 ? 2.002 -5.155 -6.272 1.00 89.12 86 ALA A CA 1
ATOM 621 C C . ALA A 1 86 ? 1.334 -4.190 -5.280 1.00 89.12 86 ALA A C 1
ATOM 623 O O . ALA A 1 86 ? 1.038 -4.583 -4.150 1.00 89.12 86 ALA A O 1
ATOM 624 N N . LEU A 1 87 ? 1.045 -2.955 -5.709 1.00 91.69 87 LEU A N 1
ATOM 625 C CA . LEU A 1 87 ? 0.327 -1.972 -4.899 1.00 91.69 87 LEU A CA 1
ATOM 626 C C . LEU A 1 87 ? -1.085 -2.458 -4.552 1.00 91.69 87 LEU A C 1
ATOM 628 O O . LEU A 1 87 ? -1.445 -2.445 -3.378 1.00 91.69 87 LEU A O 1
ATOM 632 N N . ALA A 1 88 ? -1.839 -2.957 -5.537 1.00 90.38 88 ALA A N 1
ATOM 633 C CA . ALA A 1 88 ? -3.185 -3.490 -5.327 1.00 90.38 88 ALA A CA 1
ATOM 634 C C . ALA A 1 88 ? -3.206 -4.616 -4.277 1.00 90.38 88 ALA A C 1
ATOM 636 O O . ALA A 1 88 ? -3.996 -4.562 -3.334 1.00 90.38 88 ALA A O 1
ATOM 637 N N . LYS A 1 89 ? -2.274 -5.577 -4.369 1.00 93.75 89 LYS A N 1
ATOM 638 C CA . LYS A 1 89 ? -2.126 -6.649 -3.366 1.00 93.75 89 LYS A CA 1
ATOM 639 C C . LYS A 1 89 ? -1.790 -6.119 -1.973 1.00 93.75 89 LYS A C 1
ATOM 641 O O . LYS A 1 89 ? -2.262 -6.653 -0.975 1.00 93.75 89 LYS A O 1
ATOM 646 N N . GLY A 1 90 ? -0.958 -5.083 -1.882 1.00 92.69 90 GLY A N 1
ATOM 647 C CA . GLY A 1 90 ? -0.629 -4.480 -0.592 1.00 92.69 90 GLY A CA 1
ATOM 648 C C . GLY A 1 90 ? -1.816 -3.748 0.030 1.00 92.69 90 GLY A C 1
ATOM 649 O O . GLY A 1 90 ? -2.025 -3.838 1.236 1.00 92.69 90 GLY A O 1
ATOM 650 N N . THR A 1 91 ? -2.637 -3.076 -0.782 1.00 92.94 91 THR A N 1
ATOM 651 C CA . THR A 1 91 ? -3.888 -2.459 -0.321 1.00 92.94 91 THR A CA 1
ATOM 652 C C . THR A 1 91 ? -4.883 -3.503 0.183 1.00 92.94 91 THR A C 1
ATOM 654 O O . THR A 1 91 ? -5.490 -3.292 1.230 1.00 92.94 91 THR A O 1
ATOM 657 N N . GLU A 1 92 ? -5.021 -4.634 -0.512 1.00 95.38 92 GLU A N 1
ATOM 658 C CA . GLU A 1 92 ? -5.856 -5.761 -0.074 1.00 95.38 92 GLU A CA 1
ATOM 659 C C . GLU A 1 92 ? -5.412 -6.291 1.298 1.00 95.38 92 GLU A C 1
ATOM 661 O O . GLU A 1 92 ? -6.224 -6.395 2.218 1.00 95.38 92 GLU A O 1
ATOM 666 N N . LEU A 1 93 ? -4.108 -6.528 1.479 1.00 96.00 93 LEU A N 1
ATOM 667 C CA . LEU A 1 93 ? -3.542 -6.978 2.753 1.00 96.00 93 LEU A CA 1
ATOM 668 C C . LEU A 1 93 ? -3.844 -5.986 3.887 1.00 96.00 93 LEU A C 1
ATOM 670 O O . LEU A 1 93 ? -4.372 -6.380 4.927 1.00 96.00 93 LEU A O 1
ATOM 674 N N . LEU A 1 94 ? -3.582 -4.695 3.669 1.00 94.81 94 LEU A N 1
ATOM 675 C CA . LEU A 1 94 ? -3.856 -3.655 4.666 1.00 94.81 94 LEU A CA 1
ATOM 676 C C . LEU A 1 94 ? -5.355 -3.543 4.995 1.00 94.81 94 LEU A C 1
ATOM 678 O O . LEU A 1 94 ? -5.717 -3.289 6.143 1.00 94.81 94 LEU A O 1
ATOM 682 N N . ALA A 1 95 ? -6.245 -3.754 4.020 1.00 96.12 95 ALA A N 1
ATOM 683 C CA . ALA A 1 95 ? -7.690 -3.758 4.249 1.00 96.12 95 ALA A CA 1
ATOM 684 C C . ALA A 1 95 ? -8.138 -4.951 5.114 1.00 96.12 95 ALA A C 1
ATOM 686 O O . ALA A 1 95 ? -8.997 -4.795 5.991 1.00 96.12 95 ALA A O 1
ATOM 687 N N . HIS A 1 96 ? -7.537 -6.128 4.915 1.00 97.12 96 HIS A N 1
ATOM 688 C CA . HIS A 1 96 ? -7.775 -7.293 5.767 1.00 97.12 96 HIS A CA 1
ATOM 689 C C . HIS A 1 96 ? -7.314 -7.044 7.206 1.00 97.12 96 HIS A C 1
ATOM 691 O O . HIS A 1 96 ? -8.095 -7.247 8.139 1.00 97.12 96 HIS A O 1
ATOM 697 N N . GLU A 1 97 ? -6.095 -6.535 7.395 1.00 96.19 97 GLU A N 1
ATOM 698 C CA . GLU A 1 97 ? -5.569 -6.180 8.720 1.00 96.19 97 GLU A CA 1
ATOM 699 C C . GLU A 1 97 ? -6.450 -5.140 9.422 1.00 96.19 97 GLU A C 1
ATOM 701 O O . GLU A 1 97 ? -6.810 -5.305 10.589 1.00 96.19 97 GLU A O 1
ATOM 706 N N . LEU A 1 98 ? -6.882 -4.104 8.697 1.00 97.00 98 LEU A N 1
ATOM 707 C CA . LEU A 1 98 ? -7.781 -3.079 9.225 1.00 97.00 98 LEU A CA 1
ATOM 708 C C . LEU A 1 98 ? -9.137 -3.663 9.647 1.00 97.00 98 LEU A C 1
ATOM 710 O O . LEU A 1 98 ? -9.720 -3.234 10.645 1.00 97.00 98 LEU A O 1
ATOM 714 N N . THR A 1 99 ? -9.651 -4.645 8.908 1.00 98.06 99 THR A N 1
ATOM 715 C CA . THR A 1 99 ? -10.904 -5.331 9.251 1.00 98.06 99 THR A CA 1
ATOM 716 C C . THR A 1 99 ? -10.768 -6.108 10.559 1.00 98.06 99 THR A C 1
ATOM 718 O O . THR A 1 99 ? -11.630 -5.981 11.434 1.00 98.06 99 THR A O 1
ATOM 721 N N . LEU A 1 100 ? -9.669 -6.851 10.730 1.00 98.31 100 LEU A N 1
ATOM 722 C CA . LEU A 1 100 ? -9.370 -7.582 11.967 1.00 98.31 100 LEU A CA 1
ATOM 723 C C . LEU A 1 100 ? -9.206 -6.628 13.157 1.00 98.31 100 LEU A C 1
ATOM 725 O O . LEU A 1 100 ? -9.873 -6.799 14.179 1.00 98.31 100 LEU A O 1
ATOM 729 N N . ALA A 1 101 ? -8.411 -5.569 12.993 1.00 98.12 101 ALA A N 1
ATOM 730 C CA . ALA A 1 101 ? -8.207 -4.555 14.024 1.00 98.12 101 ALA A CA 1
ATOM 731 C C . ALA A 1 101 ? -9.530 -3.888 14.440 1.00 98.12 101 ALA A C 1
ATOM 733 O O . ALA A 1 101 ? -9.801 -3.691 15.625 1.00 98.12 101 ALA A O 1
ATOM 734 N N . ASN A 1 102 ? -10.411 -3.586 13.482 1.00 98.44 102 ASN A N 1
ATOM 735 C CA . ASN A 1 102 ? -11.728 -3.024 13.774 1.00 98.44 102 ASN A CA 1
ATOM 736 C C . ASN A 1 102 ? -12.631 -3.988 14.555 1.00 98.44 102 ASN A C 1
ATOM 738 O O . ASN A 1 102 ? -13.389 -3.541 15.423 1.00 98.44 102 ASN A O 1
ATOM 742 N N . ALA A 1 103 ? -12.571 -5.290 14.267 1.00 98.38 103 ALA A N 1
ATOM 743 C CA . ALA A 1 103 ? -13.310 -6.294 15.026 1.00 98.38 103 ALA A CA 1
ATOM 744 C C . ALA A 1 103 ? -12.822 -6.356 16.483 1.00 98.38 103 ALA A C 1
ATOM 746 O O . ALA A 1 103 ? -13.635 -6.311 17.408 1.00 98.38 103 ALA A O 1
ATOM 747 N N . GLU A 1 104 ? -11.506 -6.356 16.698 1.00 98.44 104 GLU A N 1
ATOM 748 C CA . GLU A 1 104 ? -10.912 -6.348 18.037 1.00 98.44 104 GLU A CA 1
ATOM 749 C C . GLU A 1 104 ? -11.265 -5.073 18.818 1.00 98.44 104 GLU A C 1
ATOM 751 O O . GLU A 1 104 ? -11.739 -5.145 19.955 1.00 98.44 104 GLU A O 1
ATOM 756 N N . ILE A 1 105 ? -11.159 -3.898 18.186 1.00 98.62 105 ILE A N 1
ATOM 757 C CA . ILE A 1 105 ? -11.547 -2.611 18.784 1.00 98.62 105 ILE A CA 1
ATOM 758 C C . ILE A 1 105 ? -13.011 -2.629 19.244 1.00 98.62 105 ILE A C 1
ATOM 760 O O . ILE A 1 105 ? -13.331 -2.100 20.314 1.00 98.62 105 ILE A O 1
ATOM 764 N N . ARG A 1 106 ? -13.922 -3.226 18.464 1.00 98.31 106 ARG A N 1
ATOM 765 C CA . ARG A 1 106 ? -15.339 -3.356 18.848 1.00 98.31 106 ARG A CA 1
ATOM 766 C C . ARG A 1 106 ? -15.497 -4.220 20.098 1.00 98.31 106 ARG A C 1
ATOM 768 O O . ARG A 1 106 ? -16.161 -3.784 21.043 1.00 98.31 106 ARG A O 1
ATOM 775 N N . THR A 1 107 ? -14.848 -5.381 20.133 1.00 98.31 107 THR A N 1
ATOM 776 C CA . THR A 1 107 ? -14.865 -6.297 21.284 1.00 98.31 107 THR A CA 1
ATOM 777 C C . THR A 1 107 ? -14.330 -5.617 22.544 1.00 98.31 107 THR A C 1
ATOM 779 O O . THR A 1 107 ? -14.994 -5.619 23.584 1.00 98.31 107 THR A O 1
ATOM 782 N N . LEU A 1 108 ? -13.183 -4.938 22.444 1.00 98.56 108 LEU A N 1
ATOM 783 C CA . LEU A 1 108 ? -12.574 -4.210 23.560 1.00 98.56 108 LEU A CA 1
ATOM 784 C C . LEU A 1 108 ? -13.472 -3.077 24.068 1.00 98.56 108 LEU A C 1
ATOM 786 O O . LEU A 1 108 ? -13.653 -2.912 25.276 1.00 98.56 108 LEU A O 1
ATOM 790 N N . ARG A 1 109 ? -14.099 -2.312 23.167 1.00 98.25 109 ARG A N 1
ATOM 791 C CA . ARG A 1 109 ? -15.049 -1.253 23.549 1.00 98.25 109 ARG A CA 1
ATOM 792 C C . ARG A 1 109 ? -16.261 -1.810 24.289 1.00 98.25 109 ARG A C 1
ATOM 794 O O . ARG A 1 109 ? -16.705 -1.205 25.267 1.00 98.25 109 ARG A O 1
ATOM 801 N N . GLN A 1 110 ? -16.788 -2.954 23.858 1.00 98.06 110 GLN A N 1
ATOM 802 C CA . GLN A 1 110 ? -17.914 -3.601 24.528 1.00 98.06 110 GLN A CA 1
ATOM 803 C C . GLN A 1 110 ? -17.529 -4.098 25.927 1.00 98.06 110 GLN A C 1
ATOM 805 O O . GLN A 1 110 ? -18.248 -3.810 26.890 1.00 98.06 110 GLN A O 1
ATOM 810 N N . ALA A 1 111 ? -16.377 -4.761 26.058 1.00 97.88 111 ALA A N 1
ATOM 811 C CA . ALA A 1 111 ? -15.848 -5.211 27.343 1.00 97.88 111 ALA A CA 1
ATOM 812 C C . ALA A 1 111 ? -15.625 -4.032 28.306 1.00 97.88 111 ALA A C 1
ATOM 814 O O . ALA A 1 111 ? -16.121 -4.050 29.434 1.00 97.88 111 ALA A O 1
ATOM 815 N N . ASN A 1 112 ? -14.991 -2.951 27.843 1.00 97.94 112 ASN A N 1
ATOM 816 C CA . ASN A 1 112 ? -14.769 -1.746 28.647 1.00 97.94 112 ASN A CA 1
ATOM 817 C C . ASN A 1 112 ? -16.076 -1.090 29.102 1.00 97.94 112 ASN A C 1
ATOM 819 O O . ASN A 1 112 ? -16.194 -0.667 30.255 1.00 97.94 112 ASN A O 1
ATOM 823 N N . LYS A 1 113 ? -17.096 -1.041 28.237 1.00 97.88 113 LYS A N 1
ATOM 824 C CA . LYS A 1 113 ? -18.422 -0.528 28.609 1.00 97.88 113 LYS A CA 1
ATOM 825 C C . LYS A 1 113 ? -19.066 -1.385 29.703 1.00 97.88 113 LYS A C 1
ATOM 827 O O . LYS A 1 113 ? -19.635 -0.832 30.646 1.00 97.88 113 LYS A O 1
ATOM 832 N N . ALA A 1 114 ? -18.974 -2.711 29.601 1.00 96.88 114 ALA A N 1
ATOM 833 C CA . ALA A 1 114 ? -19.500 -3.630 30.609 1.00 96.88 114 ALA A CA 1
ATOM 834 C C . ALA A 1 114 ? -18.765 -3.490 31.954 1.00 96.88 114 ALA A C 1
ATOM 836 O O . ALA A 1 114 ? -19.408 -3.358 32.998 1.00 96.88 114 ALA A O 1
ATOM 837 N N . LEU A 1 115 ? -17.430 -3.426 31.928 1.00 96.81 115 LEU A N 1
ATOM 838 C CA . LEU A 1 115 ? -16.603 -3.210 33.117 1.00 96.81 115 LEU A CA 1
ATOM 839 C C . LEU A 1 115 ? -16.917 -1.870 33.787 1.00 96.81 115 LEU A C 1
ATOM 841 O O . LEU A 1 115 ? -17.157 -1.830 34.992 1.00 96.81 115 LEU A O 1
ATOM 845 N N . SER A 1 116 ? -17.009 -0.784 33.014 1.00 95.75 116 SER A N 1
ATOM 846 C CA . SER A 1 116 ? -17.349 0.542 33.542 1.00 95.75 116 SER A CA 1
ATOM 847 C C . SER A 1 116 ? -18.706 0.543 34.257 1.00 95.75 116 SER A C 1
ATOM 849 O O . SER A 1 116 ? -18.819 1.056 35.373 1.00 95.75 116 SER A O 1
ATOM 851 N N . LYS A 1 117 ? -19.728 -0.096 33.668 1.00 95.88 117 LYS A N 1
ATOM 852 C CA . LYS A 1 117 ? -21.045 -0.262 34.306 1.00 95.88 117 LYS A CA 1
ATOM 853 C C . LYS A 1 117 ? -20.951 -1.040 35.621 1.00 95.88 117 LYS A C 1
ATOM 855 O O . LYS A 1 117 ? -21.506 -0.595 36.625 1.00 95.88 117 LYS A O 1
ATOM 860 N N . ARG A 1 118 ? -20.221 -2.162 35.640 1.00 93.38 118 ARG A N 1
ATOM 861 C CA . ARG A 1 118 ? -20.015 -2.980 36.848 1.00 93.38 118 ARG A CA 1
ATOM 862 C C . ARG A 1 118 ? -19.332 -2.186 37.962 1.00 93.38 118 ARG A C 1
ATOM 864 O O . ARG A 1 118 ? -19.779 -2.233 39.105 1.00 93.38 118 ARG A O 1
ATOM 871 N N . CYS A 1 119 ? -18.279 -1.439 37.637 1.00 92.94 119 CYS A N 1
ATOM 872 C CA . CYS A 1 119 ? -17.554 -0.620 38.606 1.00 92.94 119 CYS A CA 1
ATOM 873 C C . CYS A 1 119 ? -18.439 0.482 39.202 1.00 92.94 119 CYS A C 1
ATOM 875 O O . CYS A 1 119 ? -18.422 0.685 40.415 1.00 92.94 119 CYS A O 1
ATOM 877 N N . ARG A 1 120 ? -19.260 1.150 38.378 1.00 92.56 120 ARG A N 1
ATOM 878 C CA . ARG A 1 120 ? -20.225 2.155 38.854 1.00 92.56 120 ARG A CA 1
ATOM 879 C C . ARG A 1 120 ? -21.260 1.545 39.794 1.00 92.56 120 ARG A C 1
ATOM 881 O O . ARG A 1 120 ? -21.440 2.060 40.889 1.00 92.56 120 ARG A O 1
ATOM 888 N N . ALA A 1 121 ? -21.858 0.415 39.416 1.00 90.88 121 ALA A N 1
ATOM 889 C CA . ALA A 1 121 ? -22.821 -0.284 40.264 1.00 90.88 121 ALA A CA 1
ATOM 890 C C . ALA A 1 121 ? -22.211 -0.711 41.610 1.00 90.88 121 ALA A C 1
ATOM 892 O O . ALA A 1 121 ? -22.859 -0.579 42.643 1.00 90.88 121 ALA A O 1
ATOM 893 N N . LYS A 1 122 ? -20.953 -1.179 41.619 1.00 89.69 122 LYS A N 1
ATOM 894 C CA . L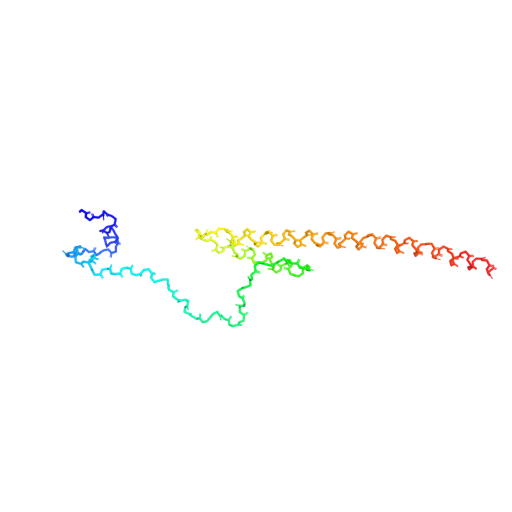YS A 1 122 ? -20.242 -1.501 42.865 1.00 89.69 122 LYS A CA 1
ATOM 895 C C . LYS A 1 122 ? -20.038 -0.257 43.733 1.00 89.69 122 LYS A C 1
ATOM 897 O O . LYS A 1 122 ? -20.259 -0.338 44.932 1.00 89.69 122 LYS A O 1
ATOM 902 N N . LYS A 1 123 ? -19.657 0.881 43.142 1.00 89.00 123 LYS A N 1
ATOM 903 C CA . LYS A 1 123 ? -19.455 2.138 43.879 1.00 89.00 123 LYS A CA 1
ATOM 904 C C . LYS A 1 123 ? -20.754 2.641 44.517 1.00 89.00 123 LYS A C 1
ATOM 906 O O . LYS A 1 123 ? -20.741 2.974 45.690 1.00 89.00 123 LYS A O 1
ATOM 911 N N . THR A 1 124 ? -21.872 2.612 43.791 1.00 81.25 124 THR A N 1
ATOM 912 C CA . THR A 1 124 ? -23.190 3.024 44.316 1.00 81.25 124 THR A CA 1
ATOM 913 C C . THR A 1 124 ? -23.715 2.118 45.432 1.00 81.25 124 THR A C 1
ATOM 915 O O . THR A 1 124 ? -24.540 2.559 46.209 1.00 81.25 124 THR A O 1
ATOM 918 N N . ARG A 1 125 ? -23.265 0.859 45.522 1.00 76.31 125 ARG A N 1
ATOM 919 C CA . ARG A 1 125 ? -23.663 -0.070 46.599 1.00 76.31 125 ARG A CA 1
ATOM 920 C C . ARG A 1 125 ? -22.847 0.073 47.887 1.00 76.31 125 ARG A C 1
ATOM 922 O O . ARG A 1 125 ? -23.198 -0.549 48.879 1.00 76.31 125 ARG A O 1
ATOM 929 N N . VAL A 1 126 ? -21.714 0.769 47.831 1.00 78.31 126 VAL A N 1
ATOM 930 C CA . VAL A 1 126 ? -20.799 0.957 48.972 1.00 78.31 126 VAL A CA 1
ATOM 931 C C . VAL A 1 126 ? -20.976 2.345 49.604 1.00 78.31 126 VAL A C 1
ATOM 933 O O . VAL A 1 126 ? -20.545 2.551 50.733 1.00 78.31 126 VAL A O 1
ATOM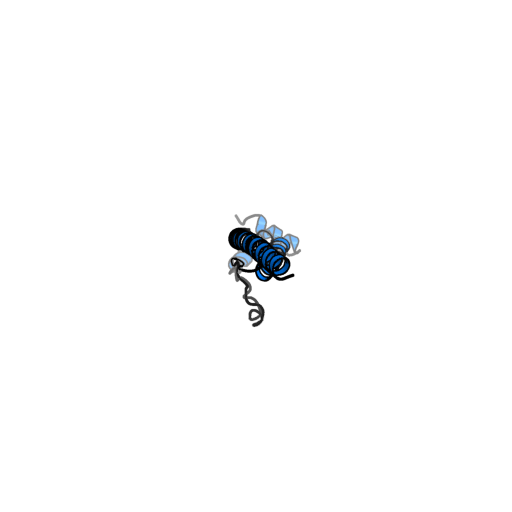 936 N N . CYS A 1 127 ? -21.598 3.279 48.881 1.00 52.88 127 CYS A N 1
ATOM 937 C CA . CYS A 1 127 ? -22.0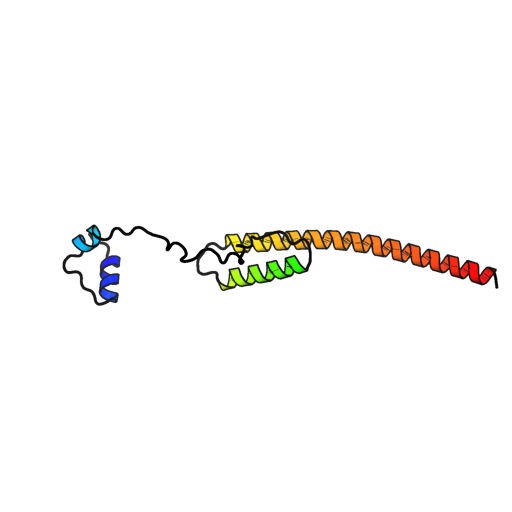73 4.562 49.396 1.00 52.88 127 CYS A CA 1
ATOM 938 C C . CYS A 1 127 ? -23.495 4.416 49.940 1.00 52.88 127 CYS A C 1
ATOM 940 O O . CYS A 1 127 ? -23.803 5.142 50.906 1.00 52.88 127 CYS A O 1
#

pLDDT: mean 79.43, std 15.46, range [43.75, 98.62]

Radius of gyration: 32.75 Å; chains: 1; bounding box: 56×25×105 Å

Foldseek 3Di:
DPDPVPQVVCVVVVHDDPDPVVVVVPPPPPVPPPDPPDDPPPPDDVDAQAADQDPVSLVVLVVVLVVCVVPDDPDDCVRNVSNVVSSVNNVVNVVVVVVVVVVVVVVVVVVVVVVVVVVVVVVVVVD

Sequence (127 aa):
MPTLGFLTGFCGAGLVPFDPQVVLLKLDVKLQTPTPTGPPSANADPWVSQTPRNPTNALSQTTLVKNCIAGHQGSSPTPIFATVAALAKGTELLAHELTLANAEIRTLRQANKALSKRCRAKKTRVC

Secondary structure (DSSP, 8-state):
---HHHHHHHHHTT---S-HHHHHHH----------SS---TT---------SSHHHHHHHHHHHHHHHHT-SSS-SHHHHHHHHHHHHHHHHHHHHHHHHHHHHHHHHHHHHHHHHHHHHHHHTT-